Protein AF-A0A917UUX6-F1 (afdb_monomer_lite)

InterPro domains:
  IPR002514 Transposase IS3/IS911family [PF01527] (3-53)
  IPR010921 Trp repressor/replication initiator [SSF48295] (2-58)
  IPR036388 Winged helix-like D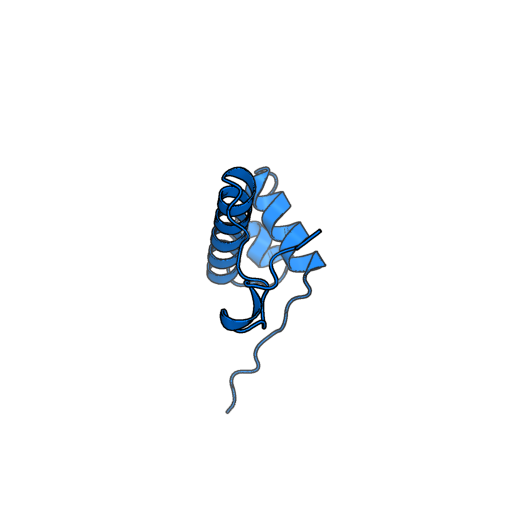NA-binding domain superfamily [G3DSA:1.10.10.10] (2-60)

Structure (mmCIF, N/CA/C/O backbone):
data_AF-A0A917UUX6-F1
#
_entry.id   AF-A0A917UUX6-F1
#
loop_
_atom_site.group_PDB
_atom_site.id
_atom_site.type_symbol
_atom_site.label_atom_id
_atom_site.label_alt_id
_atom_site.label_comp_id
_atom_site.label_asym_id
_atom_site.label_entity_id
_atom_site.label_seq_id
_atom_site.pdbx_PDB_ins_code
_atom_site.Cartn_x
_atom_site.Cartn_y
_atom_site.Cartn_z
_atom_site.occupancy
_atom_site.B_iso_or_equiv
_atom_site.auth_seq_id
_atom_site.auth_comp_id
_atom_site.auth_asym_id
_atom_site.auth_atom_id
_atom_site.pdbx_PDB_model_num
ATOM 1 N N . MET A 1 1 ? 0.775 -2.464 28.928 1.00 52.12 1 MET A N 1
ATOM 2 C CA . MET A 1 1 ? -0.427 -2.290 28.081 1.00 52.12 1 MET A CA 1
ATOM 3 C C . MET A 1 1 ? -0.025 -2.596 26.640 1.00 52.12 1 MET A C 1
ATOM 5 O O . MET A 1 1 ? 0.754 -1.847 26.066 1.00 52.12 1 MET A O 1
ATOM 9 N N . GLY A 1 2 ? -0.378 -3.775 26.117 1.00 63.28 2 GLY A N 1
ATOM 10 C CA . GLY A 1 2 ? 0.113 -4.251 24.817 1.00 63.28 2 GLY A CA 1
ATOM 11 C C . GLY A 1 2 ? -0.458 -3.429 23.661 1.00 63.28 2 GLY A C 1
ATOM 12 O O . GLY A 1 2 ? -1.662 -3.203 23.603 1.00 63.28 2 GLY A O 1
ATOM 13 N N . LYS A 1 3 ? 0.395 -2.965 22.741 1.00 63.50 3 LYS A N 1
ATOM 14 C CA . LYS A 1 3 ? -0.033 -2.236 21.540 1.00 63.50 3 LYS A CA 1
ATOM 15 C C . LYS A 1 3 ? -0.747 -3.228 20.621 1.00 63.50 3 LYS A C 1
ATOM 17 O O . LYS A 1 3 ? -0.094 -4.045 19.973 1.00 63.50 3 LYS A O 1
ATOM 22 N N . GLN A 1 4 ? -2.077 -3.204 20.617 1.00 69.12 4 GLN A N 1
ATOM 23 C CA . GLN A 1 4 ? -2.889 -4.100 19.799 1.00 69.12 4 GLN A CA 1
ATOM 24 C C . GLN A 1 4 ? -2.560 -3.832 18.323 1.00 69.12 4 GLN A C 1
ATOM 26 O O . GLN A 1 4 ? -2.791 -2.737 17.805 1.00 69.12 4 GLN A O 1
ATOM 31 N N . ARG A 1 5 ? -1.914 -4.796 17.657 1.00 71.94 5 ARG A N 1
ATOM 32 C CA . ARG A 1 5 ? -1.558 -4.670 16.241 1.00 71.94 5 ARG A CA 1
ATOM 33 C C . ARG A 1 5 ? -2.817 -4.911 15.421 1.00 71.94 5 ARG A C 1
ATOM 35 O O . ARG A 1 5 ? -3.360 -6.010 15.437 1.00 71.94 5 ARG A O 1
ATOM 42 N N . LYS A 1 6 ? -3.280 -3.880 14.718 1.00 81.50 6 LYS A N 1
ATOM 43 C CA . LYS A 1 6 ? -4.356 -4.015 13.738 1.00 81.50 6 LYS A CA 1
ATOM 44 C C . LYS A 1 6 ? -3.817 -4.795 12.537 1.00 81.50 6 LYS A C 1
ATOM 46 O O . LYS A 1 6 ? -2.864 -4.351 11.895 1.00 81.50 6 LYS A O 1
ATOM 51 N N . THR A 1 7 ? -4.404 -5.956 12.270 1.00 85.19 7 THR A N 1
ATOM 52 C CA . THR A 1 7 ? -4.115 -6.753 11.073 1.00 85.19 7 THR A CA 1
ATOM 53 C C . THR A 1 7 ? -4.982 -6.250 9.928 1.00 85.19 7 THR A C 1
ATOM 55 O O . THR A 1 7 ? -6.167 -5.985 10.117 1.00 85.19 7 THR A O 1
ATOM 58 N N . TRP A 1 8 ? -4.388 -6.112 8.748 1.00 88.56 8 TRP A N 1
ATOM 59 C CA . TRP A 1 8 ? -5.080 -5.718 7.524 1.00 88.56 8 TRP A CA 1
ATOM 60 C C . TRP A 1 8 ? -5.177 -6.931 6.608 1.00 88.56 8 TRP A C 1
ATOM 62 O O . TRP A 1 8 ? -4.190 -7.656 6.469 1.00 88.56 8 TRP A O 1
ATOM 72 N N . SER A 1 9 ? -6.347 -7.160 6.009 1.00 91.62 9 SER A N 1
ATOM 73 C CA . SER A 1 9 ? -6.485 -8.207 4.997 1.00 91.62 9 SER A CA 1
ATOM 74 C C . SER A 1 9 ? -5.685 -7.848 3.748 1.00 91.62 9 SER A C 1
ATOM 76 O O . SER A 1 9 ? -5.421 -6.673 3.465 1.00 91.62 9 SER A O 1
ATOM 78 N N . THR A 1 10 ? -5.297 -8.876 2.998 1.00 90.75 10 THR A N 1
ATOM 79 C CA . THR A 1 10 ? -4.554 -8.713 1.748 1.00 90.75 10 THR A CA 1
ATOM 80 C C . THR A 1 10 ? -5.350 -7.893 0.736 1.00 90.75 10 THR A C 1
ATOM 82 O O . THR A 1 10 ? -4.778 -6.983 0.149 1.00 90.75 10 THR A O 1
ATOM 85 N N . ASP A 1 11 ? -6.664 -8.118 0.622 1.00 92.25 11 ASP A N 1
ATOM 86 C CA . ASP A 1 11 ? -7.535 -7.400 -0.322 1.00 92.25 11 ASP A CA 1
ATOM 87 C C . ASP A 1 11 ? -7.587 -5.894 -0.037 1.00 92.25 11 ASP A C 1
ATOM 89 O O . ASP A 1 11 ? -7.478 -5.071 -0.943 1.00 92.25 11 ASP A O 1
ATOM 93 N N . VAL A 1 12 ? -7.689 -5.511 1.244 1.00 93.06 12 VAL A N 1
ATOM 94 C CA . VAL A 1 12 ? -7.693 -4.094 1.647 1.00 93.06 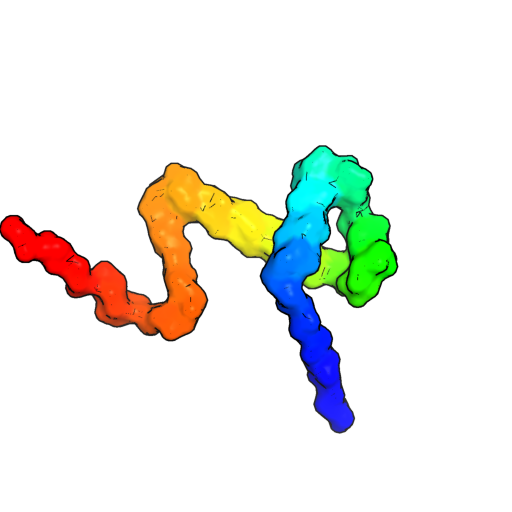12 VAL A CA 1
ATOM 95 C C . VAL A 1 12 ? -6.337 -3.458 1.358 1.00 93.06 12 VAL A C 1
ATOM 97 O O . VAL A 1 12 ? -6.268 -2.341 0.849 1.00 93.06 12 VAL A O 1
ATOM 100 N N . LYS A 1 13 ? -5.248 -4.172 1.661 1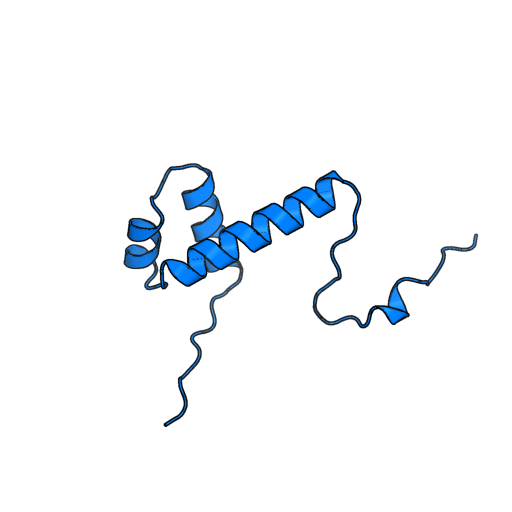.00 93.88 13 LYS A N 1
ATOM 101 C CA . LYS A 1 13 ? -3.890 -3.705 1.373 1.00 93.88 13 LYS A CA 1
ATOM 102 C C . LYS A 1 13 ? -3.677 -3.524 -0.134 1.00 93.88 13 LYS A C 1
ATOM 104 O O . LYS A 1 13 ? -3.115 -2.508 -0.534 1.00 93.88 13 LYS A O 1
ATOM 109 N N . GLU A 1 14 ? -4.132 -4.466 -0.956 1.00 94.12 14 GLU A N 1
ATOM 110 C CA . GLU A 1 14 ? -4.010 -4.407 -2.414 1.00 94.12 14 GLU A CA 1
ATOM 111 C C . GLU A 1 14 ? -4.811 -3.243 -3.006 1.00 94.12 14 GLU A C 1
ATOM 113 O O . GLU A 1 14 ? -4.233 -2.426 -3.723 1.00 94.12 14 GLU A O 1
ATOM 118 N N . ALA A 1 15 ? -6.088 -3.098 -2.641 1.00 95.06 15 ALA A N 1
ATOM 119 C CA . ALA A 1 15 ? -6.939 -2.011 -3.126 1.00 95.06 15 ALA A CA 1
ATOM 120 C C . ALA A 1 15 ? -6.324 -0.627 -2.851 1.00 95.06 15 ALA A C 1
ATOM 122 O O . ALA A 1 15 ? -6.224 0.209 -3.749 1.00 95.06 15 ALA A O 1
ATOM 123 N N . ILE A 1 16 ? -5.825 -0.407 -1.628 1.00 95.88 16 ILE A N 1
ATOM 124 C CA . ILE A 1 16 ? -5.172 0.851 -1.242 1.00 95.88 16 ILE A CA 1
ATOM 125 C C . ILE A 1 16 ? -3.931 1.119 -2.096 1.00 95.88 16 ILE A C 1
ATOM 127 O O . ILE A 1 16 ? -3.759 2.224 -2.612 1.00 95.88 16 ILE A O 1
ATOM 131 N N . ILE A 1 17 ? -3.045 0.127 -2.240 1.00 96.00 17 ILE A N 1
ATOM 132 C CA . ILE A 1 17 ? -1.800 0.295 -2.999 1.00 96.00 17 ILE A CA 1
ATOM 133 C C . ILE A 1 17 ? -2.107 0.575 -4.471 1.00 96.00 17 ILE A C 1
ATOM 135 O O . ILE A 1 17 ? -1.483 1.461 -5.051 1.00 96.00 17 ILE A O 1
ATOM 139 N N . LEU A 1 18 ? -3.060 -0.141 -5.073 1.00 95.94 18 LEU A N 1
ATOM 1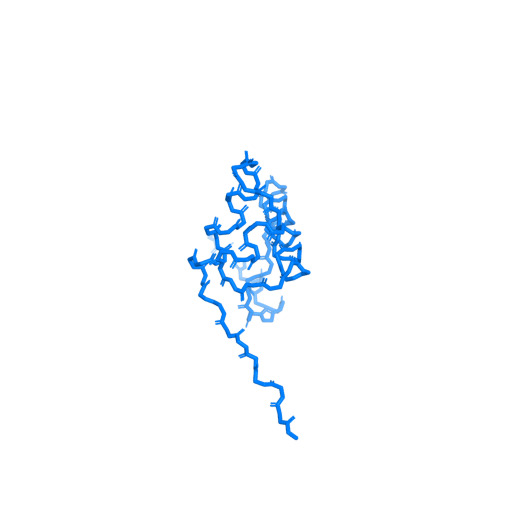40 C CA . LEU A 1 18 ? -3.418 0.040 -6.478 1.00 95.94 18 LEU A CA 1
ATOM 141 C C . LEU A 1 18 ? -3.982 1.439 -6.746 1.00 95.94 18 LEU A C 1
ATOM 143 O O . LEU A 1 18 ? -3.523 2.085 -7.686 1.00 95.94 18 LEU A O 1
ATOM 147 N N . ASN A 1 19 ? -4.879 1.947 -5.897 1.00 95.94 19 ASN A N 1
ATOM 148 C CA . ASN A 1 19 ? -5.425 3.303 -6.042 1.00 95.94 19 ASN A CA 1
ATOM 149 C C . ASN A 1 19 ? -4.324 4.372 -5.927 1.00 95.94 19 ASN A C 1
ATOM 151 O O . ASN A 1 19 ? -4.254 5.301 -6.734 1.00 95.94 19 ASN A O 1
ATOM 155 N N . VAL A 1 20 ? -3.402 4.202 -4.969 1.00 95.81 20 VAL A N 1
ATOM 156 C CA . VAL A 1 20 ? -2.254 5.107 -4.777 1.00 95.81 20 VAL A CA 1
ATOM 157 C C . VAL A 1 20 ? -1.264 5.044 -5.945 1.00 95.81 20 VAL A C 1
ATOM 159 O O . VAL A 1 20 ? -0.661 6.057 -6.298 1.00 95.81 20 VAL A O 1
ATOM 162 N N . LEU A 1 21 ? -1.053 3.872 -6.549 1.00 94.56 21 LEU A N 1
ATOM 163 C CA . LEU A 1 21 ? -0.168 3.715 -7.708 1.00 94.56 21 LEU A CA 1
ATOM 164 C C . LEU A 1 21 ? -0.782 4.269 -8.997 1.00 94.56 21 LEU A C 1
ATOM 166 O O . LEU A 1 21 ? -0.044 4.811 -9.817 1.00 94.56 21 LEU A O 1
ATOM 170 N N . ARG A 1 22 ? -2.104 4.155 -9.165 1.00 95.31 22 ARG A N 1
ATOM 171 C CA . ARG A 1 22 ? -2.845 4.737 -10.297 1.00 95.31 22 ARG A CA 1
ATOM 172 C C . ARG A 1 22 ? -2.941 6.262 -10.223 1.00 95.31 22 ARG A C 1
ATOM 174 O O . ARG A 1 22 ? -3.185 6.895 -11.242 1.00 95.31 22 ARG A O 1
ATOM 181 N N . GLY A 1 23 ? -2.728 6.842 -9.041 1.00 93.88 23 GLY A N 1
ATOM 182 C CA . GLY A 1 23 ? -2.885 8.278 -8.801 1.00 93.88 23 GLY A CA 1
ATOM 183 C C . GLY A 1 23 ? -4.338 8.707 -8.582 1.00 93.88 23 GLY A C 1
ATOM 184 O O . GLY A 1 23 ? -4.613 9.900 -8.573 1.00 93.88 23 GLY A O 1
ATOM 185 N N . GLU A 1 24 ? -5.253 7.752 -8.388 1.00 93.31 24 GLU A N 1
ATOM 186 C CA . GLU A 1 24 ? -6.672 8.009 -8.103 1.00 93.31 24 GLU A CA 1
ATOM 187 C C . GLU A 1 24 ? -6.874 8.572 -6.691 1.00 93.31 24 GLU A C 1
ATOM 189 O O . GLU A 1 24 ? -7.787 9.359 -6.466 1.00 93.31 24 GLU A O 1
ATOM 194 N N . LEU A 1 25 ? -6.001 8.194 -5.748 1.00 92.81 25 LEU A N 1
ATOM 195 C CA . LEU A 1 25 ? -5.982 8.714 -4.382 1.00 92.81 25 LEU A CA 1
ATOM 196 C C . LEU A 1 25 ? -4.556 9.059 -3.949 1.00 92.81 25 LEU A C 1
ATOM 198 O O . LEU A 1 25 ? -3.606 8.308 -4.187 1.00 92.81 25 LEU A O 1
ATOM 202 N N . GLY A 1 26 ? -4.410 10.172 -3.231 1.00 95.44 26 GLY A N 1
ATOM 203 C CA . GLY A 1 26 ? -3.176 10.479 -2.509 1.00 95.44 26 GLY A CA 1
ATOM 204 C C . GLY A 1 26 ? -2.995 9.577 -1.281 1.00 95.44 26 GLY A C 1
ATOM 205 O O . GLY A 1 26 ? -3.962 9.062 -0.722 1.00 95.44 26 GLY A O 1
ATOM 206 N N . VAL A 1 27 ? -1.756 9.429 -0.794 1.00 95.56 27 VAL A N 1
ATOM 207 C CA . VAL A 1 27 ? -1.458 8.600 0.396 1.00 95.56 27 VAL A CA 1
ATOM 208 C C . VAL A 1 27 ? -2.243 9.063 1.628 1.00 95.56 27 VAL A C 1
ATOM 210 O O . VAL A 1 27 ? -2.848 8.240 2.313 1.00 95.56 27 VAL A O 1
ATOM 213 N N . ALA A 1 28 ? -2.287 10.374 1.874 1.00 95.56 28 ALA A N 1
ATOM 214 C CA . ALA A 1 28 ? -3.018 10.953 2.999 1.00 95.56 28 ALA A CA 1
ATOM 215 C C . ALA A 1 28 ? -4.537 10.739 2.893 1.00 95.56 28 ALA A C 1
ATOM 217 O O . ALA A 1 28 ? -5.225 10.569 3.898 1.00 95.56 28 ALA A O 1
ATOM 218 N N . GLU A 1 29 ? -5.081 10.735 1.678 1.00 95.88 29 GLU A N 1
ATOM 219 C CA . GLU A 1 29 ? -6.502 10.489 1.454 1.00 95.88 29 GLU A CA 1
ATOM 220 C C . GLU A 1 29 ? -6.860 9.019 1.673 1.00 95.88 29 GLU A C 1
ATOM 222 O O . GLU A 1 29 ? -7.775 8.720 2.442 1.00 95.88 29 GLU A O 1
ATOM 227 N N . ALA A 1 30 ? -6.075 8.104 1.100 1.00 95.56 30 ALA A N 1
ATOM 228 C CA . ALA A 1 30 ? -6.240 6.669 1.307 1.00 95.56 30 ALA A CA 1
ATOM 229 C C . ALA A 1 30 ? -6.098 6.279 2.793 1.00 95.56 30 ALA A C 1
ATOM 231 O O . ALA A 1 30 ? -6.860 5.458 3.305 1.00 95.56 30 ALA A O 1
ATOM 232 N N . ALA A 1 31 ? -5.169 6.913 3.516 1.00 94.44 31 ALA A N 1
ATOM 233 C CA . ALA A 1 31 ? -5.004 6.740 4.957 1.00 94.44 31 ALA A CA 1
ATOM 234 C C . ALA A 1 31 ? -6.279 7.087 5.739 1.00 94.44 31 ALA A C 1
ATOM 236 O O . ALA A 1 31 ? -6.721 6.299 6.579 1.00 94.44 31 ALA A O 1
ATOM 237 N N . ARG A 1 32 ? -6.907 8.230 5.433 1.00 95.06 32 ARG A N 1
ATOM 238 C CA . ARG A 1 32 ? -8.151 8.663 6.087 1.00 95.06 32 ARG A CA 1
ATOM 239 C C . ARG A 1 32 ? -9.329 7.754 5.747 1.00 95.06 32 ARG A C 1
ATOM 241 O O . ARG A 1 32 ? -10.032 7.339 6.662 1.00 95.06 32 ARG A O 1
ATOM 248 N N . GLN A 1 33 ? -9.520 7.420 4.468 1.00 94.12 33 GLN A N 1
ATOM 249 C CA . GLN A 1 33 ? -10.655 6.604 4.017 1.00 94.12 33 GLN A CA 1
ATOM 250 C C . GLN A 1 33 ? -10.639 5.195 4.622 1.00 94.12 33 GLN A C 1
ATOM 252 O O . GLN A 1 33 ? -11.676 4.683 5.033 1.00 94.12 33 GLN A O 1
ATOM 257 N N . HIS A 1 34 ? -9.458 4.580 4.722 1.00 91.88 34 HIS A N 1
ATOM 258 C CA . HIS A 1 34 ? -9.330 3.207 5.211 1.00 91.88 34 HIS A CA 1
ATOM 259 C C . HIS A 1 34 ? -8.925 3.109 6.690 1.00 91.88 34 HIS A C 1
ATOM 261 O O . HIS A 1 34 ? -8.842 2.007 7.234 1.00 91.88 34 HIS A O 1
ATOM 267 N N . GLY A 1 35 ? -8.668 4.235 7.366 1.00 92.81 35 GLY A N 1
ATOM 268 C CA . GLY A 1 35 ? -8.201 4.263 8.755 1.00 92.81 35 GLY A CA 1
ATOM 269 C C . GLY A 1 35 ? -6.826 3.609 8.935 1.00 92.81 35 GLY A C 1
ATOM 270 O O . GLY A 1 35 ? -6.595 2.899 9.922 1.00 92.81 35 GLY A O 1
ATOM 271 N N . VAL A 1 36 ? -5.943 3.797 7.951 1.00 92.69 36 VAL A N 1
ATOM 272 C CA . VAL A 1 36 ? -4.574 3.263 7.896 1.00 92.69 36 VAL A CA 1
ATOM 273 C C . VAL A 1 36 ? -3.587 4.402 8.142 1.00 92.69 36 VAL A C 1
ATOM 275 O O . VAL A 1 36 ? -3.827 5.537 7.754 1.00 92.69 36 VAL A O 1
ATOM 278 N N . ASN A 1 37 ? -2.449 4.117 8.770 1.00 93.56 37 ASN A N 1
ATOM 279 C CA . ASN A 1 37 ? -1.381 5.106 8.905 1.00 93.56 37 ASN A CA 1
ATOM 280 C C . ASN A 1 37 ? -0.634 5.296 7.569 1.00 93.56 37 ASN A C 1
ATOM 282 O O . ASN A 1 37 ? -0.239 4.312 6.944 1.00 93.56 37 ASN A O 1
ATOM 286 N N . GLU A 1 38 ? -0.373 6.541 7.171 1.00 95.94 38 GLU A N 1
ATOM 287 C CA . GLU A 1 38 ? 0.350 6.879 5.934 1.00 95.94 38 GLU A CA 1
ATOM 288 C C . GLU A 1 38 ? 1.701 6.152 5.808 1.00 95.94 38 GLU A C 1
ATOM 290 O O . GLU A 1 38 ? 2.001 5.574 4.763 1.00 95.94 38 GLU A O 1
ATOM 295 N N . SER A 1 39 ? 2.483 6.066 6.890 1.00 95.19 39 SER A N 1
ATOM 296 C CA . SER A 1 39 ? 3.771 5.355 6.911 1.00 95.19 39 SER A CA 1
ATOM 297 C C . SER A 1 39 ? 3.632 3.868 6.571 1.00 95.19 39 SER A C 1
ATOM 299 O O . SER A 1 39 ? 4.524 3.265 5.964 1.00 95.19 39 SER A O 1
ATOM 301 N N . LEU A 1 40 ? 2.502 3.259 6.943 1.00 94.25 40 LEU A N 1
ATOM 302 C CA . LEU A 1 40 ? 2.215 1.864 6.630 1.00 94.25 40 LEU A CA 1
ATOM 303 C C . LEU A 1 40 ? 1.907 1.692 5.137 1.00 94.25 40 LEU A C 1
ATOM 305 O O . LEU A 1 40 ? 2.417 0.760 4.518 1.00 94.25 40 LEU A O 1
ATOM 309 N N . ILE A 1 41 ? 1.166 2.633 4.543 1.00 95.50 41 ILE A N 1
ATOM 310 C CA . ILE A 1 41 ? 0.891 2.668 3.099 1.00 95.50 41 ILE A CA 1
ATOM 311 C C . ILE A 1 41 ? 2.192 2.843 2.306 1.00 95.50 41 ILE A C 1
ATOM 313 O O . ILE A 1 41 ? 2.414 2.120 1.335 1.00 95.50 41 ILE A O 1
ATOM 317 N N . HIS A 1 42 ? 3.093 3.731 2.739 1.00 95.44 42 HIS A N 1
ATOM 318 C CA . HIS A 1 42 ? 4.413 3.879 2.116 1.00 95.44 42 HIS A CA 1
ATOM 319 C C . HIS A 1 42 ? 5.213 2.572 2.145 1.00 95.44 42 HIS A C 1
ATOM 321 O O . HIS A 1 42 ? 5.746 2.153 1.119 1.00 95.44 42 HIS A O 1
ATOM 327 N N . THR A 1 43 ? 5.242 1.892 3.295 1.00 94.88 43 THR A N 1
ATOM 328 C CA . THR A 1 43 ? 5.933 0.601 3.448 1.00 94.88 43 THR A CA 1
ATOM 329 C C . THR A 1 43 ? 5.357 -0.449 2.500 1.00 94.88 43 THR A C 1
ATOM 331 O O . THR A 1 43 ? 6.091 -1.166 1.823 1.00 94.88 43 THR A O 1
ATOM 334 N N . TRP A 1 44 ? 4.031 -0.533 2.422 1.00 94.94 44 TRP A N 1
ATOM 335 C CA . TRP A 1 44 ? 3.337 -1.467 1.547 1.00 94.94 44 TRP A CA 1
ATOM 336 C C . TRP A 1 44 ? 3.585 -1.193 0.066 1.00 94.94 44 TRP A C 1
ATOM 338 O O . TRP A 1 44 ? 3.854 -2.133 -0.681 1.00 94.94 44 TRP A O 1
ATOM 348 N N . LYS A 1 45 ? 3.560 0.078 -0.346 1.00 94.12 45 LYS A N 1
ATOM 349 C CA . LYS A 1 45 ? 3.894 0.502 -1.709 1.00 94.12 45 LYS A CA 1
ATOM 350 C C . LYS A 1 45 ? 5.315 0.081 -2.085 1.00 94.12 45 LYS A C 1
ATOM 352 O O . LYS A 1 45 ? 5.510 -0.483 -3.159 1.00 94.12 45 LYS A O 1
ATOM 357 N N . THR A 1 46 ? 6.293 0.311 -1.207 1.00 94.12 46 THR A N 1
ATOM 358 C CA . THR A 1 46 ? 7.686 -0.100 -1.442 1.00 94.12 46 THR A CA 1
ATOM 359 C C . THR A 1 46 ? 7.795 -1.613 -1.617 1.00 94.12 46 THR A C 1
ATOM 361 O O . THR A 1 46 ? 8.306 -2.064 -2.638 1.00 94.12 46 THR A O 1
ATOM 364 N N . GLN A 1 47 ? 7.228 -2.395 -0.692 1.00 92.06 47 GLN A N 1
ATOM 365 C CA . GLN A 1 47 ? 7.228 -3.863 -0.773 1.00 92.06 47 GLN A CA 1
ATOM 366 C C . GLN A 1 47 ? 6.591 -4.376 -2.070 1.00 92.06 47 GLN A C 1
ATOM 368 O O . GLN A 1 47 ? 7.106 -5.300 -2.695 1.00 92.06 47 GLN A O 1
ATOM 373 N N . PHE A 1 48 ? 5.477 -3.771 -2.487 1.00 92.81 48 PHE A N 1
ATOM 374 C CA . PHE A 1 48 ? 4.777 -4.147 -3.712 1.00 92.81 48 PHE A CA 1
ATOM 375 C C . PHE A 1 48 ? 5.636 -3.897 -4.958 1.00 92.81 48 PHE A C 1
ATOM 377 O O . PHE A 1 48 ? 5.757 -4.767 -5.820 1.00 92.81 48 PHE A O 1
ATOM 384 N N . LEU A 1 49 ? 6.288 -2.733 -5.041 1.00 92.44 49 LEU A N 1
ATOM 385 C CA . LEU A 1 49 ? 7.167 -2.392 -6.161 1.00 92.44 49 LEU A CA 1
ATOM 386 C C . LEU A 1 49 ? 8.431 -3.257 -6.193 1.00 92.44 49 LEU A C 1
ATOM 388 O O . LEU A 1 49 ? 8.865 -3.660 -7.270 1.00 92.44 49 LEU A O 1
ATOM 392 N N . GLU A 1 50 ? 9.020 -3.564 -5.038 1.00 93.19 50 GLU A N 1
ATOM 393 C CA . GLU A 1 50 ? 10.172 -4.466 -4.939 1.00 93.19 50 GLU A CA 1
ATOM 394 C C . GLU A 1 50 ? 9.819 -5.884 -5.387 1.00 93.19 50 GLU A C 1
ATOM 396 O O . GLU A 1 50 ? 10.538 -6.462 -6.204 1.00 93.19 50 GLU A O 1
ATOM 401 N N . ALA A 1 51 ? 8.686 -6.417 -4.922 1.00 88.44 51 ALA A N 1
ATOM 402 C CA . ALA A 1 51 ? 8.183 -7.718 -5.350 1.00 88.44 51 ALA A CA 1
ATOM 403 C C . ALA A 1 51 ? 7.898 -7.742 -6.862 1.00 88.44 51 ALA A C 1
ATOM 405 O O . ALA A 1 51 ? 8.290 -8.687 -7.552 1.00 88.44 51 ALA A O 1
ATOM 406 N N . GLY A 1 52 ? 7.294 -6.674 -7.396 1.00 87.56 52 GLY A N 1
ATOM 407 C CA . GLY A 1 52 ? 7.065 -6.508 -8.831 1.00 87.56 52 GLY A CA 1
ATOM 408 C C . GLY A 1 52 ? 8.368 -6.493 -9.636 1.00 87.56 52 GLY A C 1
ATOM 409 O O . GLY A 1 52 ? 8.505 -7.238 -10.605 1.00 87.56 52 GLY A O 1
ATOM 410 N N . ARG A 1 53 ? 9.371 -5.714 -9.206 1.00 87.12 53 ARG A N 1
ATOM 411 C CA . ARG A 1 53 ? 10.699 -5.662 -9.846 1.00 87.12 53 ARG A CA 1
ATOM 412 C C . ARG A 1 53 ? 11.415 -7.006 -9.796 1.00 87.12 53 ARG A C 1
ATOM 414 O O . ARG A 1 53 ? 11.979 -7.424 -10.803 1.00 87.12 53 ARG A O 1
ATOM 421 N N . ALA A 1 54 ? 11.385 -7.691 -8.653 1.00 83.69 54 ALA A N 1
ATOM 422 C CA . ALA A 1 54 ? 11.980 -9.016 -8.513 1.00 83.69 54 ALA A CA 1
ATOM 423 C C . ALA A 1 54 ? 11.361 -9.998 -9.517 1.00 83.69 54 ALA A C 1
ATOM 425 O O . ALA A 1 54 ? 12.093 -10.654 -10.258 1.00 83.69 54 ALA A O 1
ATOM 426 N N . ARG A 1 55 ? 10.025 -10.013 -9.627 1.00 83.44 55 ARG A N 1
ATOM 427 C CA . ARG A 1 55 ? 9.305 -10.860 -10.585 1.00 83.44 55 ARG A CA 1
ATOM 428 C C . ARG A 1 55 ? 9.666 -10.548 -12.038 1.00 83.44 55 ARG A C 1
ATOM 430 O O . ARG A 1 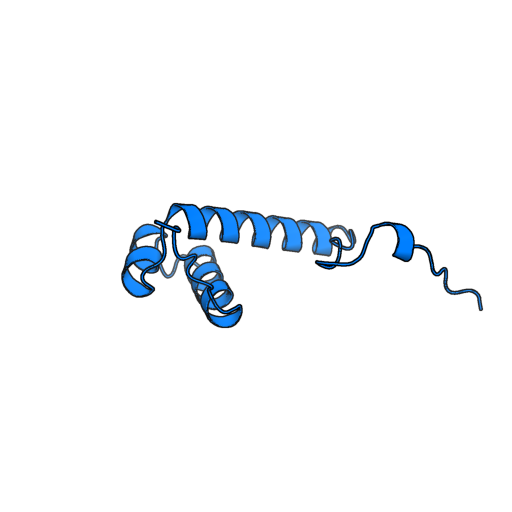55 ? 9.882 -11.486 -12.800 1.00 83.44 55 ARG A O 1
ATOM 437 N N . VAL A 1 56 ? 9.764 -9.268 -12.410 1.00 82.81 56 VAL A N 1
ATOM 438 C CA . VAL A 1 56 ? 10.157 -8.837 -13.769 1.00 82.81 56 VAL A CA 1
ATOM 439 C C . VAL A 1 56 ? 11.582 -9.275 -14.106 1.00 82.81 56 VAL A C 1
ATOM 441 O O . VAL A 1 56 ? 11.840 -9.733 -15.213 1.00 82.81 56 VAL A O 1
ATOM 444 N N . LEU A 1 57 ? 12.501 -9.208 -13.143 1.00 84.88 57 LEU A N 1
ATOM 445 C CA . LEU A 1 57 ? 13.888 -9.657 -13.308 1.00 84.88 57 LEU A CA 1
ATOM 446 C C . LEU A 1 57 ? 14.053 -11.186 -13.226 1.00 84.88 57 LEU A C 1
ATOM 448 O O . LEU A 1 57 ? 15.180 -11.672 -13.160 1.00 84.88 57 LEU A O 1
ATOM 452 N N . GLY A 1 58 ? 12.956 -11.951 -13.159 1.00 76.31 58 GLY A N 1
ATOM 453 C CA . GLY A 1 58 ? 12.994 -13.405 -12.989 1.00 76.31 58 GLY A CA 1
ATOM 454 C C . GLY A 1 58 ? 13.543 -13.860 -11.631 1.00 76.31 58 GLY A C 1
ATOM 455 O O . GLY A 1 58 ? 13.782 -15.048 -11.431 1.00 76.31 58 GLY A O 1
ATOM 456 N N . ARG A 1 59 ? 13.729 -12.940 -10.676 1.00 71.88 59 ARG A N 1
ATOM 457 C CA . ARG A 1 59 ? 14.114 -13.264 -9.302 1.00 71.88 59 ARG A CA 1
ATOM 458 C C . ARG A 1 59 ? 12.863 -13.729 -8.568 1.00 71.88 59 ARG A C 1
ATOM 460 O O . ARG A 1 59 ? 11.943 -12.951 -8.322 1.00 71.88 59 ARG A O 1
ATOM 467 N N . THR A 1 60 ? 12.813 -15.006 -8.212 1.00 62.41 60 THR A N 1
ATOM 468 C CA . THR A 1 60 ? 11.785 -15.517 -7.304 1.00 62.41 60 THR A CA 1
ATOM 469 C C . THR A 1 60 ? 11.956 -14.828 -5.955 1.00 62.41 60 THR A C 1
ATOM 471 O O . THR A 1 60 ? 12.948 -15.061 -5.263 1.00 62.41 60 THR A O 1
ATOM 474 N N . ALA A 1 61 ? 11.019 -13.946 -5.600 1.00 60.69 61 ALA A N 1
ATOM 475 C CA . ALA A 1 61 ? 10.951 -13.409 -4.250 1.00 60.69 61 ALA A CA 1
ATOM 476 C C . ALA A 1 61 ? 10.804 -14.585 -3.266 1.00 60.69 61 ALA A C 1
ATOM 478 O O . ALA A 1 61 ? 10.082 -15.539 -3.581 1.00 60.69 61 ALA A O 1
ATOM 479 N N . PRO A 1 62 ? 11.492 -14.562 -2.112 1.00 58.91 62 PRO A N 1
ATOM 480 C CA . PRO A 1 62 ? 11.356 -15.620 -1.126 1.00 58.91 62 PRO A CA 1
ATOM 481 C C . PRO A 1 62 ? 9.889 -15.706 -0.712 1.00 58.91 62 PRO A C 1
ATOM 483 O O . PRO A 1 62 ? 9.282 -14.710 -0.312 1.00 58.91 62 PRO A O 1
ATOM 486 N N . VAL A 1 63 ? 9.306 -16.895 -0.854 1.00 47.19 63 VAL A N 1
ATOM 487 C CA . VAL A 1 63 ? 7.943 -17.131 -0.391 1.00 47.19 63 VAL A CA 1
ATOM 488 C C . VAL A 1 63 ? 7.937 -16.973 1.128 1.00 47.19 63 VAL A C 1
ATOM 490 O O . VAL A 1 63 ? 8.806 -17.493 1.834 1.00 47.19 63 VAL A O 1
ATOM 493 N N . TRP A 1 64 ? 7.001 -16.176 1.629 1.00 51.38 64 TRP A N 1
ATOM 494 C CA . TRP A 1 64 ? 6.930 -15.822 3.040 1.00 51.38 64 TRP A CA 1
ATOM 495 C C . TRP A 1 64 ? 6.750 -17.099 3.876 1.00 51.38 64 TRP A C 1
ATOM 497 O O . TRP A 1 64 ? 5.739 -17.783 3.745 1.00 51.38 64 TRP A O 1
ATOM 507 N N . GLY A 1 65 ? 7.730 -17.426 4.723 1.00 55.38 65 GLY A N 1
ATOM 508 C CA . GLY A 1 65 ? 7.654 -18.554 5.659 1.00 55.38 65 GLY A CA 1
ATOM 509 C C . GLY A 1 65 ? 8.366 -19.844 5.241 1.00 55.38 65 GLY A C 1
ATOM 510 O O . GLY A 1 65 ? 8.325 -20.799 6.012 1.00 55.38 65 GLY A O 1
ATOM 511 N N . LEU A 1 66 ? 9.058 -19.893 4.097 1.00 53.41 66 LEU A N 1
ATOM 512 C CA . LEU A 1 66 ? 9.975 -21.005 3.818 1.00 53.41 66 LEU A CA 1
ATOM 513 C C . LEU A 1 66 ? 11.422 -20.613 4.152 1.00 53.41 66 LEU A C 1
ATOM 515 O O . LEU A 1 66 ? 11.889 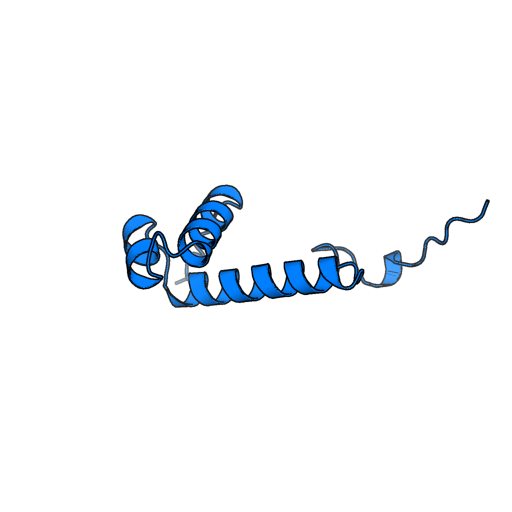-19.564 3.699 1.00 53.41 66 LEU A O 1
ATOM 519 N N . PRO A 1 67 ? 12.163 -21.433 4.923 1.00 47.91 67 PRO A N 1
ATOM 520 C CA . PRO A 1 67 ? 13.593 -21.233 5.078 1.00 47.91 67 PRO A CA 1
ATOM 521 C C . PRO A 1 67 ? 14.273 -21.375 3.712 1.00 47.91 67 PRO A C 1
ATOM 523 O O . PRO A 1 67 ? 13.909 -22.228 2.899 1.00 47.91 67 PRO A O 1
ATOM 526 N N . ALA A 1 68 ? 15.305 -20.563 3.480 1.00 55.59 68 ALA A N 1
ATOM 527 C CA . ALA A 1 68 ? 16.099 -20.565 2.249 1.00 55.59 68 ALA A CA 1
ATOM 528 C C . ALA A 1 68 ? 16.697 -21.947 1.883 1.00 55.59 68 ALA A C 1
ATOM 530 O O . ALA A 1 68 ? 17.168 -22.131 0.764 1.00 55.59 68 ALA A O 1
ATOM 531 N N . SER A 1 69 ? 16.652 -22.932 2.788 1.00 56.88 69 SER A N 1
ATOM 532 C CA . SER A 1 69 ? 17.120 -24.305 2.573 1.00 56.88 69 SER A CA 1
ATOM 533 C C . SER A 1 69 ? 16.254 -25.144 1.623 1.00 56.88 69 SER A C 1
ATOM 535 O O . SER A 1 69 ? 16.730 -26.168 1.142 1.00 56.88 69 SER A O 1
ATOM 537 N N . LEU A 1 70 ? 15.016 -24.735 1.315 1.00 53.94 70 LEU A N 1
ATOM 538 C CA . LEU A 1 70 ? 14.104 -25.514 0.459 1.00 53.94 70 LEU A CA 1
ATOM 539 C C . LEU A 1 70 ? 14.103 -25.098 -1.023 1.00 53.94 70 LEU A C 1
ATOM 541 O O . LEU A 1 70 ? 13.407 -25.710 -1.829 1.00 53.94 70 LEU A O 1
ATOM 545 N N . ALA A 1 71 ? 14.912 -24.111 -1.421 1.00 54.34 71 ALA A N 1
ATOM 546 C CA . ALA A 1 71 ? 14.992 -23.649 -2.813 1.00 54.34 71 ALA A CA 1
ATOM 547 C C . ALA A 1 71 ? 15.752 -24.606 -3.767 1.00 54.34 71 ALA A C 1
ATOM 549 O O . ALA A 1 71 ? 15.877 -24.312 -4.954 1.00 54.34 71 ALA A O 1
ATOM 550 N N . THR A 1 72 ? 16.238 -25.758 -3.283 1.00 53.97 72 THR A N 1
ATOM 551 C CA . THR A 1 72 ? 17.111 -26.676 -4.042 1.00 53.97 72 THR A CA 1
ATOM 552 C C . THR A 1 72 ? 16.498 -28.066 -4.228 1.00 53.97 72 THR A C 1
ATOM 554 O O . THR A 1 72 ? 17.177 -29.076 -4.070 1.00 53.97 72 THR A O 1
ATOM 557 N N . VAL A 1 73 ? 15.224 -28.168 -4.611 1.00 48.59 73 VAL A N 1
ATOM 558 C CA . VAL A 1 73 ? 14.759 -29.395 -5.282 1.00 48.59 73 VAL A CA 1
ATOM 559 C C . VAL A 1 73 ? 14.857 -29.156 -6.782 1.00 48.59 73 VAL A C 1
ATOM 561 O O . VAL A 1 73 ? 13.924 -28.701 -7.439 1.00 48.59 73 VAL A O 1
ATOM 564 N N . ARG A 1 74 ? 16.062 -29.405 -7.307 1.00 49.78 74 ARG A N 1
ATOM 565 C CA . ARG A 1 74 ? 16.317 -29.492 -8.745 1.00 49.78 74 ARG A CA 1
ATOM 566 C C . ARG A 1 74 ? 15.396 -30.558 -9.333 1.00 49.78 74 ARG A C 1
ATOM 568 O O . ARG A 1 74 ? 15.485 -31.725 -8.961 1.00 49.78 74 ARG A O 1
ATOM 575 N N . ILE A 1 75 ? 14.569 -30.139 -10.285 1.00 48.03 75 ILE A N 1
ATOM 576 C CA . ILE A 1 75 ? 13.946 -31.014 -11.275 1.00 48.03 75 ILE A CA 1
ATOM 577 C C . ILE A 1 75 ? 15.079 -31.816 -11.924 1.00 48.03 75 ILE A C 1
ATOM 579 O O . ILE A 1 75 ? 15.969 -31.245 -12.555 1.00 48.03 75 ILE A O 1
ATOM 583 N N . ARG A 1 76 ? 15.072 -33.129 -11.710 1.00 41.19 76 ARG A N 1
ATOM 584 C CA . ARG A 1 76 ? 15.881 -34.090 -12.453 1.00 41.19 76 ARG A CA 1
ATOM 585 C C . ARG A 1 76 ? 14.885 -34.996 -13.169 1.00 41.19 76 ARG A C 1
ATOM 587 O O . ARG A 1 76 ? 14.238 -35.814 -12.521 1.00 41.19 76 ARG A O 1
ATOM 594 N N . ALA A 1 77 ? 14.723 -34.756 -14.464 1.00 41.62 77 ALA A N 1
ATOM 595 C CA . ALA A 1 77 ? 14.282 -35.746 -15.435 1.00 41.62 77 ALA A CA 1
ATOM 596 C C . ALA A 1 77 ? 15.511 -36.103 -16.275 1.00 41.62 77 ALA A C 1
ATOM 598 O O . ALA A 1 77 ? 16.324 -35.174 -16.509 1.00 41.62 77 ALA A O 1
#

Radius of gyration: 16.6 Å; chains: 1; bounding box: 28×47×44 Å

Sequence (77 aa):
MGKQRKTWSTDVKEAIILNVLRGELGVAEAARQHGVNESLIHTWKTQFLEAGRARVLGRTAPVWGLPASLATVRIRA

Foldseek 3Di:
DDDPDDDDDPVLLVVLLVCCVVVVDPLVRSCVVSVHDSVVNVVSNVVVVVCVVCVVVVNDDPDPPDDPVPPPPDDDD

Secondary structure (DSSP, 8-state):
---------HHHHHHHHHHHHHTSS-HHHHHHHHT--HHHHHHHHHHHHHHHHHHHTT--PPPTT--GGGS------

pLDDT: mean 80.78, std 17.98, range [41.19, 96.0]

Organism: NCBI:txid393059